Protein AF-A0A7Y9W669-F1 (afdb_monomer_lite)

Organism: NCBI:txid420952

Sequence (82 aa):
MQHDQWFALYRNDGVIDDYTFVHGVRRGNFRLHPDGRFGISEGCIAIQSPERFDRLRAYLMAQDAKAIPGTNIRYFGTVDVR

pLDDT: mean 88.64, std 8.28, range [59.31, 96.5]

Foldseek 3Di:
DPCVLKDQDADPPPDDDQWDDDPNDIDGPAIEEAADPVNDDPRHHHDDDPVVVVVVSVVLVPADWDDDPPDPDTDSDDDDDD

Radius of gyration: 13.56 Å; chains: 1; bounding box: 32×32×30 Å

InterPro domains:
  IPR021225 Tlde1 domain [PF10908] (2-70)

Structure (mmCIF, N/CA/C/O backbone):
data_AF-A0A7Y9W669-F1
#
_entry.id   AF-A0A7Y9W669-F1
#
loop_
_atom_site.group_PDB
_atom_site.id
_atom_site.type_symbol
_atom_site.label_atom_id
_atom_site.label_alt_id
_atom_site.label_comp_id
_atom_site.label_asym_id
_atom_site.label_entity_id
_atom_site.label_seq_id
_atom_site.pdbx_PDB_ins_code
_atom_site.Cartn_x
_atom_site.Cartn_y
_atom_site.Cartn_z
_atom_site.occupancy
_atom_site.B_iso_or_equiv
_atom_site.auth_seq_id
_atom_site.auth_comp_id
_atom_site.auth_asym_id
_atom_site.auth_atom_id
_atom_site.pdbx_PDB_model_num
ATOM 1 N N . MET A 1 1 ? 12.157 -12.558 -4.965 1.00 59.31 1 MET A N 1
ATOM 2 C CA . MET A 1 1 ? 11.538 -11.230 -5.153 1.00 59.31 1 MET A CA 1
ATOM 3 C C . MET A 1 1 ? 11.631 -10.496 -3.831 1.00 59.31 1 MET A C 1
ATOM 5 O O . MET A 1 1 ? 11.514 -11.140 -2.798 1.00 59.31 1 MET A O 1
ATOM 9 N N . GLN A 1 2 ? 11.907 -9.198 -3.859 1.00 69.75 2 GLN A N 1
ATOM 10 C CA . GLN A 1 2 ? 11.990 -8.353 -2.668 1.00 69.75 2 GLN A CA 1
ATOM 11 C C . GLN A 1 2 ? 10.570 -7.856 -2.337 1.00 69.75 2 GLN A C 1
ATOM 13 O O . GLN A 1 2 ? 10.015 -7.037 -3.065 1.00 69.75 2 GLN A O 1
ATOM 18 N N . HIS A 1 3 ? 9.922 -8.463 -1.333 1.00 81.50 3 HIS A N 1
ATOM 19 C CA . HIS A 1 3 ? 8.521 -8.174 -0.965 1.00 81.50 3 HIS A CA 1
ATOM 20 C C . HIS A 1 3 ? 8.362 -6.876 -0.153 1.00 81.50 3 HIS A C 1
ATOM 22 O O . HIS A 1 3 ? 7.260 -6.352 -0.032 1.00 81.50 3 HIS A O 1
ATOM 28 N N . ASP A 1 4 ? 9.459 -6.344 0.381 1.00 86.75 4 ASP A N 1
ATOM 29 C CA . ASP A 1 4 ? 9.558 -5.058 1.085 1.00 86.75 4 ASP A CA 1
ATOM 30 C C . ASP A 1 4 ? 9.249 -3.847 0.187 1.00 86.75 4 ASP A C 1
ATOM 32 O O . ASP A 1 4 ? 8.986 -2.750 0.676 1.00 86.75 4 ASP A O 1
ATOM 36 N N . GLN A 1 5 ? 9.262 -4.040 -1.131 1.00 91.31 5 GLN A N 1
ATOM 37 C CA . GLN A 1 5 ? 8.933 -3.004 -2.105 1.00 91.31 5 GLN A CA 1
ATOM 38 C C . GLN A 1 5 ? 7.442 -2.925 -2.443 1.00 91.31 5 GLN A C 1
ATOM 40 O O . GLN A 1 5 ? 7.033 -1.959 -3.089 1.00 91.31 5 GLN A O 1
ATOM 45 N N . TRP A 1 6 ? 6.649 -3.926 -2.056 1.00 93.19 6 TRP A N 1
ATOM 46 C CA . TRP A 1 6 ? 5.225 -3.999 -2.376 1.00 93.19 6 TRP A CA 1
ATOM 47 C C . TRP A 1 6 ? 4.418 -3.034 -1.513 1.00 93.19 6 TRP A C 1
ATOM 49 O O . TRP A 1 6 ? 4.768 -2.760 -0.366 1.00 93.19 6 TRP A O 1
ATOM 59 N N . PHE A 1 7 ? 3.296 -2.556 -2.046 1.00 94.12 7 PHE A N 1
ATOM 60 C CA . PHE A 1 7 ? 2.381 -1.718 -1.275 1.00 94.12 7 PHE A CA 1
ATOM 61 C C . PHE A 1 7 ? 1.251 -2.566 -0.700 1.00 94.12 7 PHE A C 1
ATOM 63 O O . PHE A 1 7 ? 0.649 -3.370 -1.413 1.00 94.12 7 PHE A O 1
ATOM 70 N N . ALA A 1 8 ? 0.952 -2.371 0.584 1.00 93.69 8 ALA A N 1
ATOM 71 C CA . ALA A 1 8 ? -0.247 -2.918 1.203 1.00 93.69 8 ALA A CA 1
ATOM 72 C C . ALA A 1 8 ? -1.496 -2.194 0.691 1.00 93.69 8 ALA A C 1
ATOM 74 O O . ALA A 1 8 ? -1.494 -0.971 0.543 1.00 93.69 8 ALA A O 1
ATOM 75 N N . LEU A 1 9 ? -2.551 -2.959 0.424 1.00 93.50 9 LEU A N 1
ATOM 76 C CA . LEU A 1 9 ? -3.867 -2.445 0.072 1.00 93.50 9 LEU A CA 1
ATOM 77 C C . LEU A 1 9 ? -4.806 -2.732 1.242 1.00 93.50 9 LEU A C 1
ATOM 79 O O . LEU A 1 9 ? -5.167 -3.882 1.484 1.00 93.50 9 LEU A O 1
ATOM 83 N N . TYR A 1 10 ? -5.190 -1.680 1.957 1.00 91.81 10 TYR A N 1
ATOM 84 C CA . TYR A 1 10 ? -6.189 -1.758 3.019 1.00 91.81 10 TYR A CA 1
ATOM 85 C C . TYR A 1 10 ? -7.548 -1.333 2.487 1.00 91.81 10 TYR A C 1
ATOM 87 O O . TYR A 1 10 ? -7.648 -0.426 1.653 1.00 91.81 10 TYR A O 1
ATOM 95 N N . ARG A 1 11 ? -8.604 -1.998 2.957 1.00 91.44 11 ARG A N 1
ATOM 96 C CA . ARG A 1 11 ? -9.966 -1.622 2.595 1.00 91.44 11 ARG A CA 1
ATOM 97 C C . ARG A 1 11 ? -10.278 -0.263 3.217 1.00 91.44 11 ARG A C 1
ATOM 99 O O . ARG A 1 11 ? -10.007 -0.026 4.384 1.00 91.44 11 ARG A O 1
ATOM 106 N N . ASN A 1 12 ? -10.857 0.638 2.431 1.00 89.81 12 ASN A N 1
ATOM 107 C CA . ASN A 1 12 ? -11.322 1.921 2.947 1.00 89.81 12 ASN A CA 1
ATOM 108 C C . ASN A 1 12 ? -12.738 1.776 3.531 1.00 89.81 12 ASN A C 1
ATOM 110 O O . ASN A 1 12 ? -13.714 2.186 2.906 1.00 89.81 12 ASN A O 1
ATOM 114 N N . ASP A 1 13 ? -12.856 1.128 4.689 1.00 88.75 13 ASP A N 1
ATOM 115 C CA . ASP A 1 13 ? -14.121 0.928 5.419 1.00 88.75 13 ASP A CA 1
ATOM 116 C C . ASP A 1 13 ? -14.115 1.544 6.831 1.00 88.75 13 ASP A C 1
ATOM 118 O O . ASP A 1 13 ? -15.042 1.338 7.614 1.00 88.75 13 ASP A O 1
ATOM 122 N N . GLY A 1 14 ? -13.090 2.343 7.141 1.00 86.06 14 GLY A N 1
ATOM 123 C CA . GLY A 1 14 ? -12.905 2.978 8.446 1.00 86.06 14 GLY A CA 1
ATOM 124 C C . GLY A 1 14 ? -12.184 2.102 9.472 1.00 86.06 14 GLY A C 1
ATOM 125 O O . GLY A 1 14 ? -11.881 2.594 10.560 1.00 86.06 14 GLY A O 1
ATOM 126 N N . VAL A 1 15 ? -11.861 0.850 9.135 1.00 87.44 15 VAL A N 1
ATOM 127 C CA . VAL A 1 15 ? -11.030 -0.038 9.952 1.00 87.44 15 VAL A CA 1
ATOM 128 C C . VAL A 1 15 ? -9.677 -0.213 9.268 1.00 87.44 15 VAL A C 1
ATOM 130 O O . VAL A 1 15 ? -9.590 -0.411 8.062 1.00 87.44 15 VAL A O 1
ATOM 133 N N . ILE A 1 16 ? -8.591 -0.093 10.036 1.00 89.00 16 ILE A N 1
ATOM 134 C CA . ILE A 1 16 ? -7.237 -0.299 9.513 1.00 89.00 16 ILE A CA 1
ATOM 135 C C . ILE A 1 16 ? -6.768 -1.694 9.891 1.00 89.00 16 ILE A C 1
ATOM 137 O O . ILE A 1 16 ? -6.154 -1.905 10.938 1.00 89.00 16 ILE A O 1
ATOM 141 N N . ASP A 1 17 ? -7.080 -2.645 9.021 1.00 88.88 17 ASP A N 1
ATOM 142 C CA . ASP A 1 17 ? -6.664 -4.033 9.112 1.00 88.88 17 ASP A CA 1
ATOM 143 C C . ASP A 1 17 ? -6.202 -4.570 7.749 1.00 88.88 17 ASP A C 1
ATOM 145 O O . ASP A 1 17 ? -6.446 -4.007 6.684 1.00 88.88 17 ASP A O 1
ATOM 149 N N . ASP A 1 18 ? -5.461 -5.676 7.794 1.00 90.81 18 ASP A N 1
ATOM 150 C CA . ASP A 1 18 ? -4.969 -6.365 6.598 1.00 90.81 18 ASP A CA 1
ATOM 151 C C . ASP A 1 18 ? -5.868 -7.554 6.224 1.00 90.81 18 ASP A C 1
ATOM 153 O O . ASP A 1 18 ? -5.422 -8.539 5.631 1.00 90.81 18 ASP A O 1
ATOM 157 N N . TYR A 1 19 ? -7.137 -7.519 6.638 1.00 91.56 19 TYR A N 1
ATOM 158 C CA . TYR A 1 19 ? -8.129 -8.533 6.303 1.00 91.56 19 TYR A CA 1
ATOM 159 C C . TYR A 1 19 ? -9.532 -7.940 6.263 1.00 91.56 19 TYR A C 1
ATOM 161 O O . TYR A 1 19 ? -9.854 -7.025 6.984 1.00 91.56 19 TYR A O 1
ATOM 169 N N . THR A 1 20 ? -10.420 -8.515 5.470 1.00 89.38 20 THR A N 1
ATOM 170 C CA . THR A 1 20 ? -11.820 -8.110 5.402 1.00 89.38 20 THR A CA 1
ATOM 171 C C . THR A 1 20 ? -12.705 -9.340 5.238 1.00 89.38 20 THR A C 1
ATOM 173 O O . THR A 1 20 ? -12.224 -10.431 4.917 1.00 89.38 20 THR A O 1
ATOM 176 N N . PHE A 1 21 ? -14.008 -9.179 5.448 1.00 89.44 21 PHE A N 1
ATOM 177 C CA . PHE A 1 21 ? -14.989 -10.230 5.206 1.00 89.44 21 PHE A CA 1
ATOM 178 C C . PHE A 1 21 ? -15.809 -9.913 3.959 1.00 89.44 21 PHE A C 1
ATOM 180 O O . PHE A 1 21 ? -16.409 -8.844 3.835 1.00 89.44 21 PHE A O 1
ATOM 187 N N . VAL A 1 22 ? -15.854 -10.873 3.038 1.00 85.12 22 VAL A N 1
ATOM 188 C CA . VAL A 1 22 ? -16.695 -10.829 1.838 1.00 85.12 22 VAL A CA 1
ATOM 189 C C . VAL A 1 22 ? -17.584 -12.064 1.861 1.00 85.12 22 VAL A C 1
ATOM 191 O O . VAL A 1 22 ? -17.083 -13.184 1.812 1.00 85.12 22 VAL A O 1
ATOM 194 N N . HIS A 1 23 ? -18.898 -11.862 1.994 1.00 89.62 23 HIS A N 1
ATOM 195 C CA . HIS A 1 23 ? -19.889 -12.943 2.124 1.00 89.62 23 HIS A CA 1
ATOM 196 C C . HIS A 1 23 ? -19.533 -13.977 3.214 1.00 89.62 23 HIS A C 1
ATOM 198 O O . HIS A 1 23 ? -19.631 -15.181 3.003 1.00 89.62 23 HIS A O 1
ATOM 204 N N . GLY A 1 24 ? -19.060 -13.510 4.375 1.00 91.19 24 GLY A N 1
ATOM 205 C CA . GLY A 1 24 ? -18.668 -14.376 5.496 1.00 91.19 24 GLY A CA 1
ATOM 206 C C . GLY A 1 24 ? -17.299 -15.052 5.350 1.00 91.19 24 GLY A C 1
ATOM 207 O O . GLY A 1 24 ? -16.840 -15.697 6.289 1.00 91.19 24 GLY A O 1
ATOM 208 N N . VAL A 1 25 ? -16.604 -14.869 4.223 1.00 90.06 25 VAL A N 1
ATOM 209 C CA . VAL A 1 25 ? -15.253 -15.399 4.003 1.00 90.06 25 VAL A CA 1
ATOM 210 C C . VAL A 1 25 ? -14.213 -14.336 4.339 1.00 90.06 25 VAL A C 1
ATOM 212 O O . VAL A 1 25 ? -14.237 -13.239 3.775 1.00 90.06 25 VAL A O 1
ATOM 215 N N . ARG A 1 26 ? -13.269 -14.674 5.224 1.00 91.06 26 ARG A N 1
ATOM 216 C CA . ARG A 1 26 ? -12.108 -13.831 5.528 1.00 91.06 26 ARG A CA 1
ATOM 217 C C . ARG A 1 26 ? -11.142 -13.822 4.341 1.00 91.06 26 ARG A C 1
ATOM 219 O O . ARG A 1 26 ? -10.686 -14.875 3.904 1.00 91.06 26 ARG A O 1
ATOM 226 N N . ARG A 1 27 ? -10.804 -12.634 3.855 1.00 89.81 27 ARG A N 1
ATOM 227 C CA . ARG A 1 27 ? -9.789 -12.367 2.821 1.00 89.81 27 ARG A CA 1
ATOM 228 C C . ARG A 1 27 ? -8.824 -11.308 3.337 1.00 89.81 27 ARG A C 1
ATOM 230 O O . ARG A 1 27 ? -9.155 -10.645 4.308 1.00 89.81 27 ARG A O 1
ATOM 237 N N . GLY A 1 28 ? -7.650 -11.133 2.747 1.00 91.31 28 GLY A N 1
ATOM 238 C CA . GLY A 1 28 ? -6.691 -10.151 3.254 1.00 91.31 28 GLY A CA 1
ATOM 239 C C . GLY A 1 28 ? -5.320 -10.263 2.619 1.00 91.31 28 GLY A C 1
ATOM 240 O O . GLY A 1 28 ? -5.157 -10.982 1.635 1.00 91.31 28 GLY A O 1
ATOM 241 N N . ASN A 1 29 ? -4.341 -9.579 3.211 1.00 91.69 29 ASN A N 1
ATOM 242 C CA . ASN A 1 29 ? -2.972 -9.484 2.707 1.00 91.69 29 ASN A CA 1
ATOM 243 C C . ASN A 1 29 ? -2.919 -9.000 1.252 1.00 91.69 29 ASN A C 1
ATOM 245 O O . ASN A 1 29 ? -2.077 -9.443 0.473 1.00 91.69 29 ASN A O 1
ATOM 249 N N . PHE A 1 30 ? -3.830 -8.104 0.868 1.00 92.06 30 PHE A N 1
ATOM 250 C CA . PHE A 1 30 ? -3.873 -7.588 -0.492 1.00 92.06 30 PHE A CA 1
ATOM 251 C C . PHE A 1 30 ? -2.665 -6.693 -0.737 1.00 92.06 30 PHE A C 1
ATOM 253 O O . PHE A 1 30 ? -2.314 -5.840 0.087 1.00 92.06 30 PHE A O 1
ATOM 260 N N . ARG A 1 31 ? -2.007 -6.903 -1.875 1.00 93.56 31 ARG A N 1
ATOM 261 C CA . ARG A 1 31 ? -0.798 -6.177 -2.256 1.00 93.56 31 ARG A CA 1
ATOM 262 C C . ARG A 1 31 ? -0.902 -5.654 -3.678 1.00 93.56 31 ARG A C 1
ATOM 264 O O . ARG A 1 31 ? -1.513 -6.281 -4.541 1.00 93.56 31 ARG A O 1
ATOM 271 N N . LEU A 1 32 ? -0.251 -4.523 -3.910 1.00 93.81 32 LEU A N 1
ATOM 272 C CA . LEU A 1 32 ? 0.163 -4.079 -5.233 1.00 93.81 32 LEU A CA 1
ATOM 273 C C . LEU A 1 32 ? 1.609 -4.537 -5.448 1.00 93.81 32 LEU A C 1
ATOM 275 O O . LEU A 1 32 ? 2.507 -4.106 -4.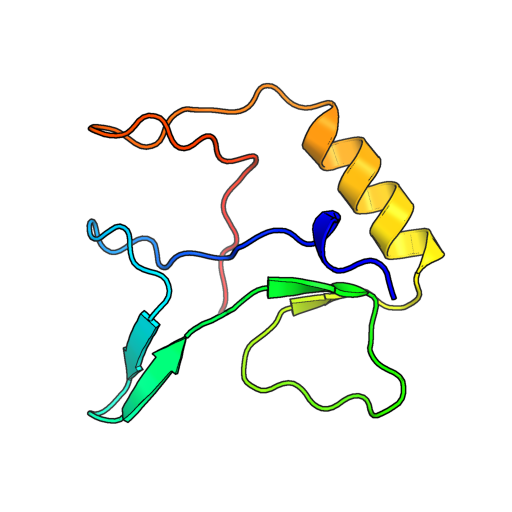717 1.00 93.81 32 LEU A O 1
ATOM 279 N N . HIS A 1 33 ? 1.825 -5.414 -6.425 1.00 92.81 33 HIS A N 1
ATOM 280 C CA . HIS A 1 33 ? 3.113 -6.072 -6.653 1.00 92.81 33 HIS A CA 1
ATOM 281 C C . HIS A 1 33 ? 3.350 -6.365 -8.148 1.00 92.81 33 HIS A C 1
ATOM 283 O O . HIS A 1 33 ? 2.398 -6.324 -8.931 1.00 92.81 33 HIS A O 1
ATOM 289 N N . PRO A 1 34 ? 4.592 -6.636 -8.599 1.00 91.94 34 PRO A N 1
ATOM 290 C CA . PRO A 1 34 ? 4.823 -7.116 -9.959 1.00 91.94 34 PRO A CA 1
ATOM 291 C C . PRO A 1 34 ? 4.242 -8.519 -10.130 1.00 91.94 34 PRO A C 1
ATOM 293 O O . PRO A 1 34 ? 4.182 -9.285 -9.166 1.00 91.94 34 PRO A O 1
ATOM 296 N N . ASP A 1 35 ? 3.844 -8.868 -11.349 1.00 86.69 35 ASP A N 1
ATOM 297 C CA . ASP A 1 35 ? 3.270 -10.183 -11.619 1.00 86.69 35 ASP A CA 1
ATOM 298 C C . ASP A 1 35 ? 4.208 -11.330 -11.198 1.00 86.69 35 ASP A C 1
ATOM 300 O O . ASP A 1 35 ? 5.433 -11.285 -11.369 1.00 86.69 35 ASP A O 1
ATOM 304 N N . GLY A 1 36 ? 3.607 -12.348 -10.588 1.00 75.56 36 GLY A N 1
ATOM 305 C CA . GLY A 1 36 ? 4.303 -13.528 -10.101 1.00 75.56 36 GLY A CA 1
ATOM 306 C C . GLY A 1 36 ? 4.526 -14.536 -11.224 1.00 75.56 36 GLY A C 1
ATOM 307 O O . GLY A 1 36 ? 3.803 -14.566 -12.212 1.00 75.56 36 GLY A O 1
ATOM 308 N N . ARG A 1 37 ? 5.481 -15.456 -11.044 1.00 66.69 37 ARG A N 1
ATOM 309 C CA . ARG A 1 37 ? 5.797 -16.498 -12.045 1.00 66.69 37 ARG A CA 1
ATOM 310 C C . ARG A 1 37 ? 4.589 -17.358 -12.455 1.00 66.69 37 ARG A C 1
ATOM 312 O O . ARG A 1 37 ? 4.606 -17.941 -13.532 1.00 66.69 37 ARG A O 1
ATOM 319 N N . PHE A 1 38 ? 3.583 -17.461 -11.588 1.00 71.00 38 PHE A N 1
ATOM 320 C CA . PHE A 1 38 ? 2.423 -18.334 -11.767 1.00 71.00 38 PHE A CA 1
ATOM 321 C C . PHE A 1 38 ? 1.125 -17.590 -12.117 1.00 71.00 38 PHE A C 1
ATOM 323 O O . PHE A 1 38 ? 0.125 -18.257 -12.358 1.00 71.00 38 PHE A O 1
ATOM 330 N N . GLY A 1 39 ? 1.111 -16.249 -12.134 1.00 63.97 39 GLY A N 1
ATOM 331 C CA . GLY A 1 39 ? -0.079 -15.458 -12.492 1.00 63.97 39 GLY A CA 1
ATOM 332 C C . GLY A 1 39 ? -1.328 -15.705 -11.627 1.00 63.97 39 GLY A C 1
ATOM 333 O O . GLY A 1 39 ? -2.441 -15.409 -12.055 1.00 63.97 39 GLY A O 1
ATOM 334 N N . ILE A 1 40 ? -1.179 -16.283 -10.429 1.00 66.06 40 ILE A N 1
ATOM 335 C CA . ILE A 1 40 ? -2.296 -16.555 -9.514 1.00 66.06 40 ILE A CA 1
ATOM 336 C C . ILE A 1 40 ? -2.602 -15.271 -8.738 1.00 66.06 40 ILE A C 1
ATOM 338 O O . ILE A 1 40 ? -1.748 -14.791 -7.994 1.00 66.06 40 ILE A O 1
ATOM 342 N N . SER A 1 41 ? -3.815 -14.727 -8.888 1.00 65.12 41 SER A N 1
ATOM 343 C CA . SER A 1 41 ? -4.293 -13.608 -8.067 1.00 65.12 41 SER A CA 1
ATOM 344 C C . SER A 1 41 ? -5.372 -14.070 -7.090 1.00 65.12 41 SER A C 1
ATOM 346 O O . SER A 1 41 ? -6.455 -14.492 -7.488 1.00 65.12 41 SER A O 1
ATOM 348 N N . GLU A 1 42 ? -5.087 -13.937 -5.795 1.00 70.75 42 GLU A N 1
ATOM 349 C CA . GLU A 1 42 ? -6.042 -14.158 -4.699 1.00 70.75 42 GLU A CA 1
ATOM 350 C C . GLU A 1 42 ? -6.720 -12.843 -4.250 1.00 70.75 42 GLU A C 1
ATOM 352 O O . GLU A 1 42 ? -7.282 -12.749 -3.158 1.00 70.75 42 GLU A O 1
ATOM 357 N N . GLY A 1 43 ? -6.685 -11.816 -5.111 1.00 80.56 43 GLY A N 1
ATOM 358 C CA . GLY A 1 43 ? -7.230 -10.475 -4.857 1.00 80.56 43 GLY A CA 1
ATOM 359 C C . GLY A 1 43 ? -6.180 -9.364 -4.762 1.00 80.56 43 GLY A C 1
ATOM 360 O O . GLY A 1 43 ? -6.523 -8.220 -4.479 1.00 80.56 43 GLY A O 1
ATOM 361 N N . CYS A 1 44 ? -4.907 -9.674 -5.016 1.00 89.19 44 CYS A N 1
ATOM 362 C CA . CYS A 1 44 ? -3.864 -8.673 -5.221 1.00 89.19 44 CYS A CA 1
ATOM 363 C C . CYS A 1 44 ? -4.000 -7.976 -6.586 1.00 89.19 44 CYS A C 1
ATOM 365 O O . CYS A 1 44 ? -4.570 -8.527 -7.533 1.00 89.19 44 CYS A O 1
ATOM 367 N N . ILE A 1 45 ? -3.400 -6.789 -6.704 1.00 90.94 45 ILE A N 1
ATOM 368 C CA . ILE A 1 45 ? -3.227 -6.087 -7.980 1.00 90.94 45 ILE A CA 1
ATOM 369 C C . ILE A 1 45 ? -1.814 -6.381 -8.490 1.00 90.94 45 ILE A C 1
ATOM 371 O O . ILE A 1 45 ? -0.825 -5.941 -7.901 1.00 90.94 45 ILE A O 1
ATOM 375 N N . ALA A 1 46 ? -1.726 -7.121 -9.594 1.00 90.75 46 ALA A N 1
ATOM 376 C CA . ALA A 1 46 ? -0.466 -7.483 -10.230 1.00 90.75 46 ALA A CA 1
ATOM 377 C C . ALA A 1 46 ? -0.156 -6.548 -11.410 1.00 90.75 46 ALA A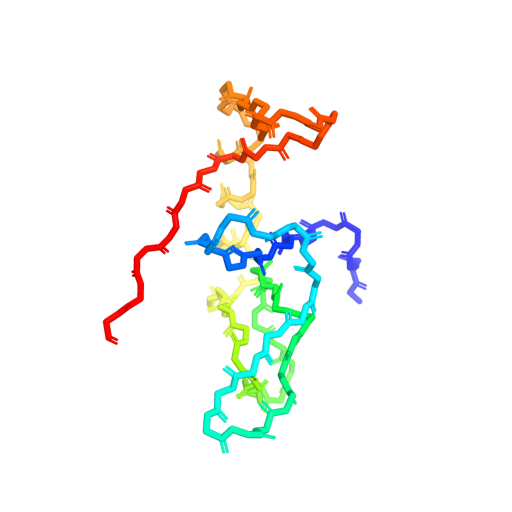 C 1
ATOM 379 O O . ALA A 1 46 ? -0.969 -6.385 -12.323 1.00 90.75 46 ALA A O 1
ATOM 380 N N . ILE A 1 47 ? 1.029 -5.937 -11.405 1.00 91.88 47 ILE A N 1
ATOM 381 C CA . ILE A 1 47 ? 1.519 -5.094 -12.500 1.00 91.88 47 ILE A CA 1
ATOM 382 C C . ILE A 1 47 ? 2.318 -5.940 -13.490 1.00 91.88 47 ILE A C 1
ATOM 384 O O . ILE A 1 47 ? 3.233 -6.671 -13.110 1.00 91.88 47 ILE A O 1
ATOM 388 N N . GLN A 1 48 ? 1.984 -5.810 -14.775 1.00 85.88 48 GLN A N 1
ATOM 389 C CA . GLN A 1 48 ? 2.627 -6.544 -15.864 1.00 85.88 48 GLN A CA 1
ATOM 390 C C . GLN A 1 48 ? 4.117 -6.184 -15.958 1.00 85.88 48 GLN A C 1
ATOM 392 O O . GLN A 1 48 ? 4.458 -5.089 -1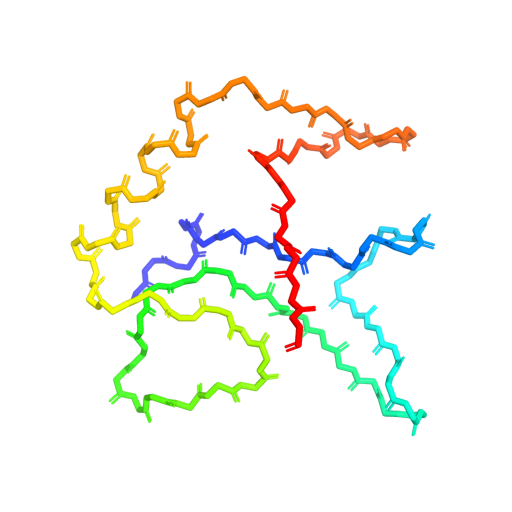6.391 1.00 85.88 48 GLN A O 1
ATOM 397 N N . SER A 1 49 ? 4.984 -7.135 -15.616 1.00 87.62 49 SER A N 1
ATOM 398 C CA . SER A 1 49 ? 6.449 -7.019 -15.556 1.00 87.62 49 SER A CA 1
ATOM 399 C C . SER A 1 49 ? 7.029 -6.217 -14.368 1.00 87.62 49 SER A C 1
ATOM 401 O O . SER A 1 49 ? 6.460 -5.203 -13.943 1.00 87.62 49 SER A O 1
ATOM 403 N N . PRO A 1 50 ? 8.204 -6.631 -13.844 1.00 89.81 50 PRO A N 1
ATOM 404 C CA . PRO A 1 50 ? 8.917 -5.901 -12.793 1.00 89.81 50 PRO A CA 1
ATOM 405 C C . PRO A 1 50 ? 9.250 -4.449 -13.158 1.00 89.81 50 PRO A C 1
ATOM 407 O O . PRO A 1 50 ? 9.080 -3.554 -12.341 1.00 89.81 50 PRO A O 1
ATOM 410 N N . GLU A 1 51 ? 9.631 -4.169 -14.405 1.00 93.00 51 GLU A N 1
ATOM 411 C CA . GLU A 1 51 ? 10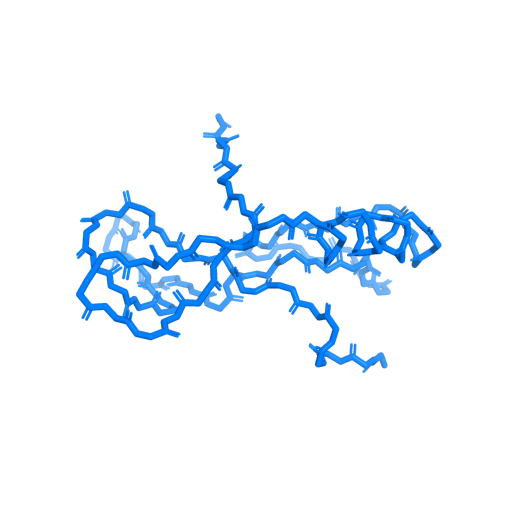.072 -2.830 -14.822 1.00 93.00 51 GLU A CA 1
ATOM 412 C C . GLU A 1 51 ? 8.925 -1.809 -14.854 1.00 93.00 51 GLU A C 1
ATOM 414 O O . GLU A 1 51 ? 9.144 -0.597 -14.748 1.00 93.00 51 GLU A O 1
ATOM 419 N N . ARG A 1 52 ? 7.683 -2.263 -15.067 1.00 94.69 52 ARG A N 1
ATOM 420 C CA . ARG A 1 52 ? 6.507 -1.388 -14.947 1.00 94.69 52 ARG A CA 1
ATOM 421 C C . ARG A 1 52 ? 6.151 -1.154 -13.489 1.00 94.69 52 ARG A C 1
ATOM 423 O O . ARG A 1 52 ? 5.793 -0.030 -13.138 1.00 94.69 52 ARG A O 1
ATOM 430 N N . PHE A 1 53 ? 6.279 -2.184 -12.656 1.00 94.88 53 PHE A N 1
ATOM 431 C CA . PHE A 1 53 ? 6.109 -2.047 -11.216 1.00 94.88 53 PHE A CA 1
ATOM 432 C C . PHE A 1 53 ? 7.116 -1.053 -10.629 1.00 94.88 53 PHE A C 1
ATOM 434 O O . PHE A 1 53 ? 6.703 -0.146 -9.914 1.00 94.88 53 PHE A O 1
ATOM 441 N N . ASP A 1 54 ? 8.394 -1.141 -10.997 1.00 95.25 54 ASP A N 1
ATOM 442 C CA . ASP A 1 54 ? 9.434 -0.230 -10.509 1.00 95.25 54 ASP A CA 1
ATOM 443 C C . ASP A 1 54 ? 9.142 1.226 -10.887 1.00 95.25 54 ASP A C 1
ATOM 445 O O . ASP A 1 54 ? 9.274 2.128 -10.056 1.00 95.25 54 ASP A O 1
ATOM 449 N N . ARG A 1 55 ? 8.663 1.462 -12.117 1.00 96.50 55 ARG A N 1
ATOM 450 C CA . ARG A 1 55 ? 8.220 2.791 -12.567 1.00 96.50 55 ARG A CA 1
ATOM 451 C C . ARG A 1 55 ? 7.034 3.310 -11.757 1.00 96.50 55 ARG A C 1
ATOM 453 O O . ARG A 1 55 ? 7.053 4.464 -11.333 1.00 96.50 55 ARG A O 1
ATOM 460 N N . LEU A 1 56 ? 6.026 2.472 -11.515 1.00 95.69 56 LEU A N 1
ATOM 461 C CA . LEU A 1 56 ? 4.871 2.843 -10.695 1.00 95.69 56 LEU A CA 1
ATOM 462 C C . LEU A 1 56 ? 5.279 3.114 -9.243 1.00 95.69 56 LEU A C 1
ATOM 464 O O . LEU A 1 56 ? 4.864 4.113 -8.664 1.00 95.69 56 LEU A O 1
ATOM 468 N N . ARG A 1 57 ? 6.125 2.261 -8.662 1.00 95.38 57 ARG A N 1
ATOM 469 C CA . ARG A 1 57 ? 6.648 2.422 -7.305 1.00 95.38 57 ARG A CA 1
ATOM 470 C C . ARG A 1 57 ? 7.411 3.730 -7.163 1.00 95.38 57 ARG A C 1
ATOM 472 O O . ARG A 1 57 ? 7.157 4.468 -6.216 1.00 95.38 57 ARG A O 1
ATOM 479 N N . ALA A 1 58 ? 8.321 4.022 -8.092 1.00 96.31 58 ALA A N 1
ATOM 480 C CA . ALA A 1 58 ? 9.077 5.269 -8.092 1.00 96.31 58 ALA A CA 1
ATOM 481 C C . ALA A 1 58 ? 8.143 6.485 -8.172 1.00 96.31 58 ALA A C 1
ATOM 483 O O . ALA A 1 58 ? 8.311 7.432 -7.408 1.00 96.31 58 ALA A O 1
ATOM 484 N N . TYR A 1 59 ? 7.124 6.424 -9.035 1.00 96.31 59 TYR A N 1
ATOM 485 C CA . TYR A 1 59 ? 6.106 7.466 -9.127 1.00 96.31 59 TYR A CA 1
ATOM 486 C C . TYR A 1 59 ? 5.354 7.659 -7.801 1.00 96.31 59 TYR A C 1
ATOM 488 O O . TYR A 1 59 ? 5.300 8.782 -7.308 1.00 96.31 59 TYR A O 1
ATOM 496 N N . LEU A 1 60 ? 4.834 6.583 -7.198 1.00 95.38 60 LEU A N 1
ATOM 497 C CA . LEU A 1 60 ? 4.087 6.632 -5.934 1.00 95.38 60 LEU A CA 1
ATOM 498 C C . LEU A 1 60 ? 4.942 7.155 -4.775 1.00 95.38 60 LEU A C 1
ATOM 500 O O . LEU A 1 60 ? 4.488 8.008 -4.021 1.00 95.38 60 LEU A O 1
ATOM 504 N N . MET A 1 61 ? 6.188 6.691 -4.654 1.00 94.44 61 MET A N 1
ATOM 505 C CA . MET A 1 61 ? 7.105 7.127 -3.594 1.00 94.44 61 MET A CA 1
ATOM 506 C C . MET A 1 61 ? 7.562 8.581 -3.732 1.00 94.44 61 MET A C 1
ATOM 508 O O . 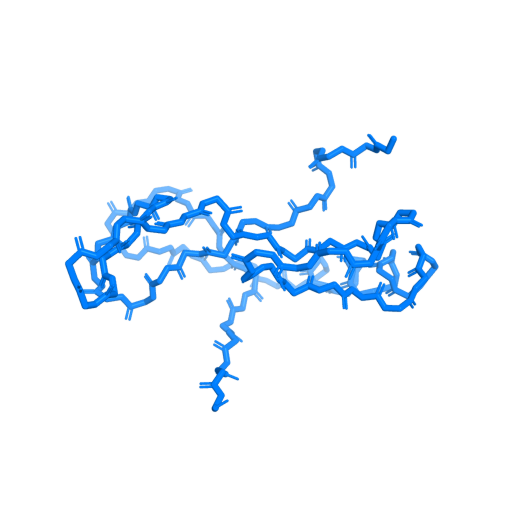MET A 1 61 ? 8.000 9.163 -2.743 1.00 94.44 61 MET A O 1
ATOM 512 N N . ALA A 1 62 ? 7.486 9.150 -4.935 1.00 95.94 62 ALA A N 1
ATOM 513 C CA . ALA A 1 62 ? 7.773 10.559 -5.174 1.00 95.94 62 ALA A CA 1
ATOM 514 C C . ALA A 1 62 ? 6.590 11.482 -4.833 1.00 95.94 62 ALA A C 1
ATOM 516 O O . ALA A 1 62 ? 6.769 12.697 -4.819 1.00 95.94 62 ALA A O 1
ATOM 517 N N . GLN A 1 63 ? 5.393 10.935 -4.588 1.00 93.38 63 GLN A N 1
ATOM 518 C CA . GLN A 1 63 ? 4.231 11.734 -4.201 1.00 93.38 63 GLN A CA 1
ATOM 519 C C . GLN A 1 63 ? 4.247 12.048 -2.703 1.00 93.38 63 GLN A C 1
ATOM 521 O O . GLN A 1 63 ? 4.741 11.263 -1.888 1.00 93.38 63 GLN A O 1
ATOM 526 N N . ASP A 1 64 ? 3.610 13.158 -2.331 1.00 94.00 64 ASP A N 1
ATOM 527 C CA . ASP A 1 64 ? 3.339 13.467 -0.931 1.00 94.00 64 ASP A CA 1
ATOM 528 C C . ASP A 1 64 ? 2.391 12.424 -0.332 1.00 94.00 64 ASP A C 1
ATOM 530 O O . ASP A 1 64 ? 1.209 12.331 -0.681 1.00 94.00 64 ASP A O 1
ATOM 534 N N . ALA A 1 65 ? 2.915 11.633 0.600 1.00 94.31 65 ALA A N 1
ATOM 535 C CA . ALA A 1 65 ? 2.123 10.650 1.315 1.00 94.31 65 ALA A CA 1
ATOM 536 C C . ALA A 1 65 ? 1.238 11.329 2.367 1.00 94.31 65 ALA A C 1
ATOM 538 O O . ALA A 1 65 ? 1.677 12.209 3.111 1.00 94.31 65 ALA A O 1
ATOM 539 N N . LYS A 1 66 ? -0.006 10.867 2.477 1.00 93.94 66 LYS A N 1
ATOM 540 C CA . LYS A 1 66 ? -0.971 11.358 3.467 1.00 93.94 66 LYS A CA 1
ATOM 541 C C . LYS A 1 66 ? -1.048 10.392 4.641 1.00 93.94 66 LYS A C 1
ATOM 543 O O . LYS A 1 66 ? -0.838 9.194 4.476 1.00 93.94 66 LYS A O 1
ATOM 548 N N . ALA A 1 67 ? -1.353 10.901 5.830 1.00 94.06 67 ALA A N 1
ATOM 549 C CA . ALA A 1 67 ? -1.621 10.057 6.989 1.00 94.06 67 ALA A CA 1
ATOM 550 C C . ALA A 1 67 ? -3.068 9.555 6.955 1.00 94.06 67 ALA A C 1
ATOM 552 O O . ALA A 1 67 ? -3.988 10.311 6.629 1.00 94.06 67 ALA A O 1
ATOM 553 N N . ILE A 1 68 ? -3.274 8.290 7.312 1.00 90.25 68 ILE A N 1
ATOM 554 C CA . ILE A 1 68 ? -4.613 7.777 7.593 1.00 90.25 68 ILE A CA 1
ATOM 555 C C . ILE A 1 68 ? -5.078 8.391 8.928 1.00 90.25 68 ILE A C 1
ATOM 557 O O . ILE A 1 68 ? -4.354 8.245 9.922 1.00 90.25 68 ILE A O 1
ATOM 561 N N . PRO A 1 69 ? -6.249 9.061 8.984 1.00 89.25 69 PRO A N 1
ATOM 562 C CA . PRO A 1 69 ? -6.743 9.699 10.203 1.00 89.25 69 PRO A CA 1
ATOM 563 C C . PRO A 1 69 ? -6.733 8.752 11.409 1.00 89.25 69 PRO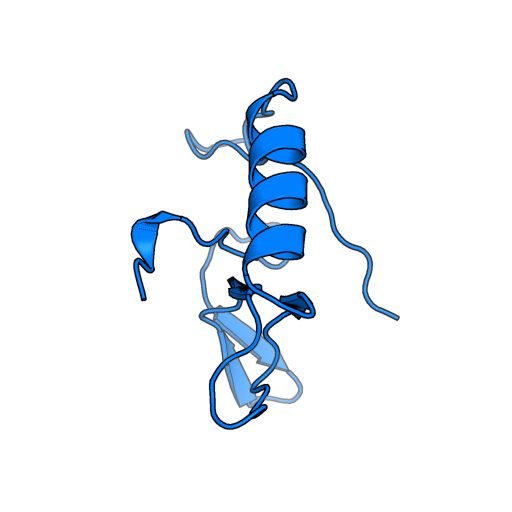 A C 1
ATOM 565 O O . PRO A 1 69 ? -7.178 7.613 11.314 1.00 89.25 69 PRO A O 1
ATOM 568 N N . GLY A 1 70 ? -6.212 9.222 12.545 1.00 89.12 70 GLY A N 1
ATOM 569 C CA . GLY A 1 70 ? -6.118 8.422 13.772 1.00 89.12 70 GLY A CA 1
ATOM 570 C C . GLY A 1 70 ? -4.960 7.415 13.810 1.00 89.12 70 GLY A C 1
ATOM 571 O O . GLY A 1 70 ? -4.877 6.639 14.758 1.00 89.12 70 GLY A O 1
ATOM 572 N N . THR A 1 71 ? -4.051 7.423 12.827 1.00 89.69 71 THR A N 1
ATOM 573 C CA . THR A 1 71 ? -2.883 6.526 12.789 1.00 89.69 71 THR A CA 1
ATOM 574 C C . THR A 1 71 ? -1.605 7.258 12.357 1.00 89.69 71 THR A C 1
ATOM 576 O O . THR A 1 71 ? -1.656 8.365 11.827 1.00 89.69 71 THR A O 1
ATOM 579 N N . ASN A 1 72 ? -0.454 6.592 12.504 1.00 91.75 72 ASN A N 1
ATOM 580 C CA . ASN A 1 72 ? 0.827 7.028 11.927 1.00 91.75 72 ASN A CA 1
ATOM 581 C C . ASN A 1 72 ? 1.123 6.367 10.566 1.00 91.75 72 ASN A C 1
ATOM 583 O O . ASN A 1 72 ? 2.250 6.432 10.068 1.00 91.75 72 ASN A O 1
ATOM 587 N N . ILE A 1 73 ? 0.138 5.687 9.972 1.00 91.31 73 ILE A N 1
ATOM 588 C CA . ILE A 1 73 ? 0.304 4.983 8.701 1.00 91.31 73 ILE A CA 1
ATOM 589 C C . ILE A 1 73 ? 0.174 5.992 7.567 1.00 91.31 73 ILE A C 1
ATOM 591 O O . ILE A 1 73 ? -0.804 6.737 7.478 1.00 91.31 73 ILE A O 1
ATOM 595 N N . ARG A 1 74 ? 1.175 5.997 6.685 1.00 93.75 74 ARG A N 1
ATOM 596 C CA . ARG A 1 74 ? 1.183 6.818 5.476 1.00 93.75 74 ARG A CA 1
ATOM 597 C C . ARG A 1 74 ? 0.675 6.014 4.286 1.00 93.75 74 ARG A C 1
ATOM 599 O O . ARG A 1 74 ? 1.078 4.867 4.110 1.00 93.75 74 ARG A O 1
ATOM 606 N N . TYR A 1 75 ? -0.160 6.632 3.460 1.00 94.56 75 TYR A N 1
ATOM 607 C CA . TYR A 1 75 ? -0.645 6.063 2.207 1.00 94.56 75 TYR A CA 1
ATOM 608 C C . TYR A 1 75 ? -0.285 6.970 1.026 1.00 94.56 75 TYR A C 1
ATOM 610 O O . TYR A 1 75 ? -0.214 8.193 1.158 1.00 94.56 75 TYR A O 1
ATOM 618 N N . PHE A 1 76 ? -0.054 6.348 -0.132 1.00 95.44 76 PHE A N 1
ATOM 619 C CA . PHE A 1 76 ? 0.359 7.030 -1.366 1.00 95.44 76 PHE A CA 1
ATOM 620 C C . PHE A 1 76 ? -0.800 7.282 -2.340 1.00 95.44 76 PHE A C 1
ATOM 622 O O . PHE A 1 76 ? -0.642 8.009 -3.313 1.00 95.44 76 PHE A O 1
ATOM 629 N N . GLY A 1 77 ? -1.970 6.692 -2.095 1.00 93.69 77 GLY A N 1
ATOM 630 C CA . GLY A 1 77 ? -3.159 6.897 -2.914 1.00 93.69 77 GLY A CA 1
ATOM 631 C C . GLY A 1 77 ? -4.288 5.934 -2.567 1.00 93.69 77 GLY A C 1
ATOM 632 O O . GLY A 1 77 ? -4.164 5.108 -1.663 1.00 93.69 77 GLY A O 1
ATOM 633 N N . THR A 1 78 ? -5.382 6.055 -3.306 1.00 93.62 78 THR A N 1
ATOM 634 C CA . THR A 1 78 ? -6.544 5.166 -3.250 1.00 93.62 78 THR A CA 1
ATOM 635 C C . THR A 1 78 ? -6.711 4.475 -4.597 1.00 93.62 78 THR A C 1
ATOM 637 O O . THR A 1 78 ? -6.373 5.042 -5.636 1.00 93.62 78 THR A O 1
ATOM 640 N N . VAL A 1 79 ? -7.232 3.250 -4.584 1.00 92.75 79 VAL A N 1
ATOM 641 C CA . VAL A 1 79 ? -7.588 2.512 -5.796 1.00 92.75 79 VAL A CA 1
ATOM 642 C C . VAL A 1 79 ? -9.070 2.172 -5.746 1.00 92.75 79 VAL A C 1
ATOM 644 O O . VAL A 1 79 ? -9.538 1.586 -4.774 1.00 92.75 79 VAL A O 1
ATOM 647 N N . ASP A 1 80 ? -9.793 2.542 -6.797 1.00 92.75 80 ASP A N 1
ATOM 648 C CA . ASP A 1 80 ? -11.188 2.159 -6.977 1.00 92.75 80 ASP A CA 1
ATOM 649 C C . ASP A 1 80 ? -11.251 0.892 -7.831 1.00 92.75 80 ASP A C 1
ATOM 651 O O . ASP A 1 80 ? -10.775 0.864 -8.969 1.00 92.75 80 ASP A O 1
ATOM 655 N N . VAL A 1 81 ? -11.839 -0.163 -7.274 1.00 83.88 81 VAL A N 1
ATOM 656 C CA . VAL A 1 81 ? -12.055 -1.447 -7.952 1.00 83.88 81 VAL A CA 1
ATOM 657 C C . VAL A 1 81 ? -13.540 -1.547 -8.298 1.00 83.88 81 VAL A C 1
ATOM 659 O O . VAL A 1 81 ? -14.384 -1.299 -7.437 1.00 83.88 81 VAL A O 1
ATOM 662 N N . ARG A 1 82 ? -13.855 -1.860 -9.559 1.00 79.19 82 ARG A N 1
ATOM 663 C CA . ARG A 1 82 ? -15.225 -2.030 -10.069 1.00 79.19 82 ARG A CA 1
ATOM 664 C C . ARG A 1 82 ? -15.541 -3.493 -10.323 1.00 79.19 82 ARG A C 1
ATOM 666 O O . ARG A 1 82 ? -14.598 -4.223 -10.700 1.00 79.19 82 ARG A O 1
#

Secondary structure (DSSP, 8-state):
--GGGSEE---SSS---SEEEETTEEEE--EEEEPPTT---SS-EEESSHHHHHHHHHHHHTS-PEEPTTSS-EE-------